Protein AF-A0AAN9GD02-F1 (afdb_monomer_lite)

Structure (mmCIF, N/CA/C/O backbone):
data_AF-A0AAN9GD02-F1
#
_entry.id   AF-A0AAN9GD02-F1
#
loop_
_atom_site.group_PDB
_atom_site.id
_atom_site.type_symbol
_atom_site.label_atom_id
_atom_site.label_alt_id
_atom_site.label_comp_id
_atom_site.label_asym_id
_atom_site.label_entity_id
_atom_site.label_seq_id
_atom_site.pdbx_PDB_ins_code
_atom_site.Cartn_x
_atom_site.Cartn_y
_atom_site.Cartn_z
_atom_site.occupancy
_atom_site.B_iso_or_equiv
_atom_site.auth_seq_id
_atom_site.auth_comp_id
_atom_site.auth_asym_id
_atom_site.auth_atom_id
_atom_site.pdbx_PDB_model_num
ATOM 1 N N . MET A 1 1 ? -24.259 -25.209 -5.195 1.00 33.91 1 MET A N 1
ATOM 2 C CA . MET A 1 1 ? -23.862 -24.568 -3.924 1.00 33.91 1 MET A CA 1
ATOM 3 C C . MET A 1 1 ? -22.350 -24.443 -3.933 1.00 33.91 1 MET A C 1
ATOM 5 O O . MET A 1 1 ? -21.669 -25.449 -3.791 1.00 33.91 1 MET A O 1
ATOM 9 N N . THR A 1 2 ? -21.821 -23.261 -4.239 1.00 39.84 2 THR A N 1
ATOM 10 C CA . THR A 1 2 ? -20.377 -23.004 -4.168 1.00 39.84 2 THR A CA 1
ATOM 11 C C . THR A 1 2 ? -19.945 -23.028 -2.697 1.00 39.84 2 THR A C 1
ATOM 13 O O . THR A 1 2 ? -20.690 -22.528 -1.850 1.00 39.84 2 THR A O 1
ATOM 16 N N . PRO A 1 3 ? -18.797 -23.636 -2.349 1.00 43.88 3 PRO A N 1
ATOM 17 C CA . PRO A 1 3 ? -18.315 -23.639 -0.975 1.00 43.88 3 PRO A CA 1
ATOM 18 C C . PRO A 1 3 ? -18.133 -22.190 -0.537 1.00 43.88 3 PRO A C 1
ATOM 20 O O . PRO A 1 3 ? -17.473 -21.425 -1.239 1.00 43.88 3 PRO A O 1
ATOM 23 N N . GLY A 1 4 ? -18.747 -21.816 0.587 1.00 43.72 4 GLY A N 1
ATOM 24 C CA . GLY A 1 4 ? -18.643 -20.476 1.148 1.00 43.72 4 GLY A CA 1
ATOM 25 C C . GLY A 1 4 ? -17.179 -20.080 1.282 1.00 43.72 4 GLY A C 1
ATOM 26 O O . GLY A 1 4 ? -16.463 -20.591 2.146 1.00 43.72 4 GLY A O 1
ATOM 27 N N . THR A 1 5 ? -16.731 -19.182 0.407 1.00 43.59 5 THR A N 1
ATOM 28 C CA . THR A 1 5 ? -15.484 -18.448 0.570 1.00 43.59 5 THR A CA 1
ATOM 29 C C . THR A 1 5 ? -15.617 -17.695 1.880 1.00 43.59 5 THR A C 1
ATOM 31 O O . THR A 1 5 ? -16.308 -16.681 1.941 1.00 43.59 5 THR A O 1
ATOM 34 N N . LYS A 1 6 ? -15.034 -18.245 2.951 1.00 46.41 6 LYS A N 1
ATOM 35 C CA . LYS A 1 6 ? -14.921 -17.537 4.223 1.00 46.41 6 LYS A CA 1
ATOM 36 C C . LYS A 1 6 ? -14.246 -16.216 3.904 1.00 46.41 6 LYS A C 1
ATOM 38 O O . LYS A 1 6 ? -13.121 -16.216 3.401 1.00 46.41 6 LYS A O 1
ATOM 43 N N . GLU A 1 7 ? -14.970 -15.127 4.129 1.00 57.94 7 GLU A N 1
ATOM 44 C CA . GLU A 1 7 ? -14.403 -13.797 4.026 1.00 57.94 7 GLU A CA 1
ATOM 45 C C . GLU A 1 7 ? -13.124 -13.791 4.872 1.00 57.94 7 GLU A C 1
ATOM 47 O O . GLU A 1 7 ? -13.132 -14.318 5.994 1.00 57.94 7 GLU A O 1
ATOM 52 N N . PRO A 1 8 ? -11.989 -13.351 4.311 1.00 66.56 8 PRO A N 1
ATOM 53 C CA . PRO A 1 8 ? -10.731 -13.492 5.011 1.00 66.56 8 PRO A CA 1
ATOM 54 C C . PRO A 1 8 ? -10.797 -12.700 6.333 1.00 66.56 8 PRO A C 1
ATOM 56 O O . PRO A 1 8 ? -11.377 -11.618 6.415 1.00 66.56 8 PRO A O 1
ATOM 59 N N . ASP A 1 9 ? -10.279 -13.285 7.414 1.00 74.44 9 ASP A N 1
ATOM 60 C CA . ASP A 1 9 ? -10.512 -12.747 8.756 1.00 74.44 9 ASP A CA 1
ATOM 61 C C . ASP A 1 9 ? -9.656 -11.492 9.006 1.00 74.44 9 ASP A C 1
ATOM 63 O O . ASP A 1 9 ? -8.416 -11.521 8.975 1.00 74.44 9 ASP A O 1
ATOM 67 N N . ARG A 1 10 ? -10.321 -10.357 9.244 1.00 85.88 10 ARG A N 1
ATOM 68 C CA . ARG A 1 10 ? -9.677 -9.062 9.491 1.00 85.88 10 ARG A CA 1
ATOM 69 C C . ARG A 1 10 ? -9.192 -9.001 10.940 1.00 85.88 10 ARG A C 1
ATOM 71 O O . ARG A 1 10 ? -9.893 -8.554 11.844 1.00 85.88 10 ARG A O 1
ATOM 78 N N . THR A 1 11 ? -7.949 -9.419 11.162 1.00 89.31 11 THR A N 1
ATOM 79 C CA . THR A 1 11 ? -7.348 -9.431 12.506 1.00 89.31 11 THR A CA 1
ATOM 80 C C . THR A 1 11 ? -7.232 -8.028 13.128 1.00 89.31 11 THR A C 1
ATOM 82 O O . THR A 1 11 ? -7.000 -7.036 12.434 1.00 89.31 11 THR A O 1
ATOM 85 N N . LEU A 1 12 ? -7.301 -7.935 14.463 1.00 89.56 12 LEU A N 1
ATOM 86 C CA . LEU A 1 12 ? -7.128 -6.668 15.192 1.00 89.56 12 LEU A CA 1
ATOM 87 C C . LEU A 1 12 ? -5.794 -5.947 14.878 1.00 89.56 12 LEU A C 1
ATOM 89 O O . LEU A 1 12 ? -5.821 -4.732 14.678 1.00 89.56 12 LEU A O 1
ATOM 93 N N . PRO A 1 13 ? -4.632 -6.631 14.780 1.00 89.62 13 PRO A N 1
ATOM 94 C CA . PRO A 1 13 ? -3.402 -5.999 14.301 1.00 89.62 13 PRO A CA 1
ATOM 95 C C . PRO A 1 13 ? -3.524 -5.430 12.880 1.00 89.62 13 PRO A C 1
ATOM 97 O O . PRO A 1 13 ? -2.996 -4.350 12.617 1.00 89.62 13 PRO A O 1
ATOM 100 N N . GLY A 1 14 ? -4.237 -6.122 11.983 1.00 90.62 14 GLY A N 1
ATOM 101 C CA . GLY A 1 14 ? -4.519 -5.648 10.626 1.00 90.62 14 GLY A CA 1
ATOM 102 C C . GLY A 1 14 ? -5.352 -4.367 10.621 1.00 90.62 14 GLY A C 1
ATOM 103 O O . GLY A 1 14 ? -4.973 -3.400 9.960 1.00 90.62 14 GLY A O 1
ATOM 104 N N . TRP A 1 15 ? -6.415 -4.322 11.429 1.00 92.81 15 TRP A N 1
ATOM 105 C CA . TRP A 1 15 ? -7.225 -3.119 11.637 1.00 92.81 15 TRP A CA 1
ATOM 106 C C . TRP A 1 15 ? -6.421 -1.952 12.205 1.00 92.81 15 TRP A C 1
ATOM 108 O O . TRP A 1 15 ? -6.552 -0.835 11.715 1.00 92.81 15 TRP A O 1
ATOM 118 N N . THR A 1 16 ? -5.559 -2.190 13.200 1.00 92.75 16 THR A N 1
ATOM 119 C CA . THR A 1 16 ? -4.680 -1.138 13.733 1.00 92.75 16 THR A CA 1
ATOM 120 C C . THR A 1 16 ? -3.745 -0.603 12.650 1.00 92.75 16 THR A C 1
ATOM 122 O O . THR A 1 16 ? -3.651 0.609 12.483 1.00 92.75 16 THR A O 1
ATOM 125 N N . ALA A 1 17 ? -3.087 -1.476 11.882 1.00 91.75 17 ALA A N 1
ATOM 126 C CA . ALA A 1 17 ? -2.174 -1.046 10.824 1.00 91.75 17 ALA A CA 1
ATOM 127 C C . ALA A 1 17 ? -2.898 -0.261 9.716 1.00 91.75 17 ALA A C 1
ATOM 129 O O . ALA A 1 17 ? -2.366 0.728 9.211 1.00 91.75 17 ALA A O 1
ATOM 130 N N . ALA A 1 18 ? -4.110 -0.686 9.352 1.00 93.06 18 ALA A N 1
ATOM 131 C CA . ALA A 1 18 ? -4.946 0.011 8.385 1.00 93.06 18 ALA A CA 1
ATOM 132 C C . ALA A 1 18 ? -5.416 1.372 8.909 1.00 93.06 18 ALA A C 1
ATOM 134 O O . ALA A 1 18 ? -5.277 2.369 8.210 1.00 93.06 18 ALA A O 1
ATOM 135 N N . TYR A 1 19 ? -5.896 1.441 10.152 1.00 93.56 19 TYR A N 1
ATOM 136 C CA . TYR A 1 19 ? -6.329 2.690 10.776 1.00 93.56 19 TYR A CA 1
ATOM 137 C C . TYR A 1 19 ? -5.183 3.694 10.914 1.00 93.56 19 TYR A C 1
ATOM 139 O O . TYR A 1 19 ? -5.355 4.867 10.586 1.00 93.56 19 TYR A O 1
ATOM 147 N N . GLN A 1 20 ? -4.003 3.241 11.343 1.00 91.88 20 GLN A N 1
ATOM 148 C CA . GLN A 1 20 ? -2.814 4.088 11.419 1.00 91.88 20 GLN A CA 1
ATOM 149 C C . GLN A 1 20 ? -2.417 4.604 10.035 1.00 91.88 20 GLN A C 1
ATOM 151 O O . GLN A 1 20 ? -2.137 5.787 9.881 1.00 91.88 20 GLN A O 1
ATOM 156 N N . TRP A 1 21 ? -2.450 3.756 9.004 1.00 91.31 21 TRP A N 1
ATOM 157 C CA . TRP A 1 21 ? -2.171 4.202 7.641 1.00 91.31 21 TRP A CA 1
ATOM 158 C C . TRP A 1 21 ? -3.226 5.200 7.139 1.00 91.31 21 TRP A C 1
ATOM 160 O O . TRP A 1 21 ? -2.868 6.246 6.604 1.00 91.31 21 TRP A O 1
ATOM 170 N N . ALA A 1 22 ? -4.514 4.918 7.359 1.00 91.25 22 ALA A N 1
ATOM 171 C CA . ALA A 1 22 ? -5.628 5.776 6.959 1.00 91.25 22 ALA A CA 1
ATOM 172 C C . ALA A 1 22 ? -5.539 7.161 7.608 1.00 91.25 22 ALA A C 1
ATOM 174 O O . ALA A 1 22 ? -5.692 8.164 6.910 1.00 91.25 22 ALA A O 1
ATOM 175 N N . SER A 1 23 ? -5.249 7.180 8.912 1.00 89.50 23 SER A N 1
ATOM 176 C CA . SER A 1 23 ? -5.112 8.379 9.746 1.00 89.50 23 SER A CA 1
ATOM 177 C C . SER A 1 23 ? -3.807 9.130 9.497 1.00 89.50 23 SER A C 1
ATOM 179 O O . SER A 1 23 ? -3.732 10.336 9.713 1.00 89.50 23 SER A O 1
ATOM 181 N N . SER A 1 24 ? -2.761 8.438 9.044 1.00 82.75 24 SER A N 1
ATOM 182 C CA . SER A 1 24 ? -1.552 9.107 8.577 1.00 82.75 24 SER A CA 1
ATOM 183 C C . SER A 1 24 ? -1.853 9.867 7.284 1.00 82.75 24 SER A C 1
ATOM 185 O O . SER A 1 24 ? -2.617 9.390 6.443 1.00 82.75 24 SER A O 1
ATOM 187 N N . ASN A 1 25 ? -1.192 11.004 7.057 1.00 72.38 25 ASN A N 1
ATOM 188 C CA . ASN A 1 25 ? -1.214 11.721 5.772 1.00 72.38 25 ASN A CA 1
ATOM 189 C C . ASN A 1 25 ? -0.419 10.970 4.680 1.00 72.38 25 ASN A C 1
ATOM 191 O O . ASN A 1 25 ? 0.300 11.574 3.883 1.00 72.38 25 ASN A O 1
ATOM 195 N N . ALA A 1 26 ? -0.512 9.634 4.650 1.00 78.88 26 ALA A N 1
ATOM 196 C CA . ALA A 1 26 ? 0.120 8.795 3.649 1.00 78.88 26 ALA A CA 1
ATOM 197 C C . ALA A 1 26 ? -0.332 9.239 2.256 1.00 78.88 26 ALA A C 1
ATOM 199 O O . ALA A 1 26 ? -1.525 9.182 1.924 1.00 78.88 26 ALA A O 1
ATOM 200 N N . LYS A 1 27 ? 0.649 9.687 1.462 1.00 83.12 27 LYS A N 1
ATOM 201 C CA . LYS A 1 27 ? 0.450 10.143 0.088 1.00 83.12 27 LYS A CA 1
ATOM 202 C C . LYS A 1 27 ? -0.162 9.011 -0.737 1.00 83.12 27 LYS A C 1
ATOM 204 O O . LYS A 1 27 ? 0.299 7.870 -0.694 1.00 83.12 27 LYS A O 1
ATOM 209 N N . SER A 1 28 ? -1.184 9.351 -1.513 1.00 88.81 28 SER A N 1
ATOM 210 C CA . SER A 1 28 ? -1.800 8.456 -2.491 1.00 88.81 28 SER A CA 1
ATOM 211 C C . SER A 1 28 ? -2.118 9.231 -3.764 1.00 88.81 28 SER A C 1
ATOM 213 O O . SER A 1 28 ? -2.376 10.434 -3.706 1.00 88.81 28 SER A O 1
ATOM 215 N N . ILE A 1 29 ? -2.064 8.564 -4.914 1.00 91.12 29 ILE A N 1
ATOM 216 C CA . ILE A 1 29 ? -2.365 9.169 -6.216 1.00 91.12 29 ILE A CA 1
ATOM 217 C C . ILE A 1 29 ? -3.477 8.365 -6.872 1.00 91.12 29 ILE A C 1
ATOM 219 O O . ILE A 1 29 ? -3.300 7.182 -7.151 1.00 91.12 29 ILE A O 1
ATOM 223 N N . LYS A 1 30 ? -4.609 9.006 -7.163 1.00 90.31 30 LYS A N 1
ATOM 224 C CA . LYS A 1 30 ? -5.697 8.395 -7.934 1.00 90.31 30 LYS A CA 1
ATOM 225 C C . LYS A 1 30 ? -5.470 8.627 -9.431 1.00 90.31 30 LYS A C 1
ATOM 227 O O . LYS A 1 30 ? -5.211 9.755 -9.846 1.00 90.31 30 LYS A O 1
ATOM 232 N N . ARG A 1 31 ? -5.571 7.571 -10.241 1.00 87.50 31 ARG A N 1
ATOM 233 C CA . ARG A 1 31 ? -5.647 7.639 -11.712 1.00 87.50 31 ARG A CA 1
ATOM 234 C C . ARG A 1 31 ? -6.663 6.608 -12.196 1.00 87.50 31 ARG A C 1
ATOM 236 O O . ARG A 1 31 ? -6.471 5.413 -11.981 1.00 87.50 31 ARG A O 1
ATOM 243 N N . ASN A 1 32 ? -7.717 7.059 -12.873 1.00 86.25 32 ASN A N 1
ATOM 244 C CA . ASN A 1 32 ? -8.839 6.216 -13.305 1.00 86.25 32 ASN A CA 1
ATOM 245 C C . ASN A 1 32 ? -9.421 5.419 -12.114 1.00 86.25 32 ASN A C 1
ATOM 247 O O . ASN A 1 32 ? -9.664 5.989 -11.049 1.00 86.25 32 ASN A O 1
ATOM 251 N N . GLN A 1 33 ? -9.596 4.105 -12.276 1.00 85.75 33 GLN A N 1
ATOM 252 C CA . GLN A 1 33 ? -10.060 3.165 -11.244 1.00 85.75 33 GLN A CA 1
ATOM 253 C C . GLN A 1 33 ? -8.934 2.642 -10.332 1.00 85.75 33 GLN A C 1
ATOM 255 O O . GLN A 1 33 ? -9.134 1.697 -9.571 1.00 85.75 33 GLN A O 1
ATOM 260 N N . LYS A 1 34 ? -7.730 3.229 -10.405 1.00 91.25 34 LYS A N 1
ATOM 261 C CA . LYS A 1 34 ? -6.581 2.815 -9.596 1.00 91.25 34 LYS A CA 1
ATOM 262 C C . LYS A 1 34 ? -6.144 3.899 -8.621 1.00 91.25 34 LYS A C 1
ATOM 264 O O . LYS A 1 34 ? -6.088 5.084 -8.953 1.00 91.25 34 LYS A O 1
ATOM 269 N N . VAL A 1 35 ? -5.768 3.473 -7.424 1.00 93.19 35 VAL A N 1
ATOM 270 C CA . VAL A 1 35 ? -5.097 4.295 -6.417 1.00 93.19 35 VAL A CA 1
ATOM 271 C C . VAL A 1 35 ? -3.695 3.743 -6.217 1.00 93.19 35 VAL A C 1
ATOM 273 O O . VAL A 1 35 ? -3.517 2.551 -6.002 1.00 93.19 35 VAL A O 1
ATOM 276 N N . PHE A 1 36 ? -2.687 4.599 -6.301 1.00 93.31 36 PHE A N 1
ATOM 277 C CA . PHE A 1 36 ? -1.293 4.233 -6.101 1.00 93.31 36 PHE A CA 1
ATOM 278 C C . PHE A 1 36 ? -0.809 4.733 -4.749 1.00 93.31 36 PHE A C 1
ATOM 280 O O . PHE A 1 36 ? -1.071 5.882 -4.380 1.00 93.31 36 PHE A O 1
ATOM 287 N N . VAL A 1 37 ? -0.085 3.883 -4.030 1.00 92.50 37 VAL A N 1
ATOM 288 C CA . VAL A 1 37 ? 0.488 4.188 -2.717 1.00 92.50 37 VAL A CA 1
ATOM 289 C C . VAL A 1 37 ? 1.951 3.767 -2.675 1.00 92.50 37 VAL A C 1
ATOM 291 O O . VAL A 1 37 ? 2.346 2.784 -3.304 1.00 92.50 37 VAL A O 1
ATOM 294 N N . ALA A 1 38 ? 2.763 4.523 -1.939 1.00 88.38 38 ALA A N 1
ATOM 295 C CA . ALA A 1 38 ? 4.168 4.190 -1.754 1.00 88.38 38 ALA A CA 1
ATOM 296 C C . ALA A 1 38 ? 4.307 2.884 -0.962 1.00 88.38 38 ALA A C 1
ATOM 298 O O . ALA A 1 38 ? 3.586 2.660 0.016 1.00 88.38 38 ALA A O 1
ATOM 299 N N . SER A 1 39 ? 5.260 2.045 -1.359 1.00 87.25 39 SER A N 1
ATOM 300 C CA . SER A 1 39 ? 5.774 1.014 -0.466 1.00 87.25 39 SER A CA 1
ATOM 301 C C . SER A 1 39 ? 6.569 1.649 0.673 1.00 87.25 39 SER A C 1
ATOM 303 O O . SER A 1 39 ? 7.125 2.735 0.528 1.00 87.25 39 SER A O 1
ATOM 305 N N . GLU A 1 40 ? 6.676 0.945 1.799 1.00 80.12 40 GLU A N 1
ATOM 306 C CA . GLU A 1 40 ? 7.562 1.337 2.904 1.00 80.12 40 GLU A CA 1
ATOM 307 C C . GLU A 1 40 ? 9.032 1.394 2.470 1.00 80.12 40 GLU A C 1
ATOM 309 O O . GLU A 1 40 ? 9.824 2.126 3.053 1.00 80.12 40 GLU A O 1
ATOM 314 N N . SER A 1 41 ? 9.393 0.645 1.425 1.00 73.62 41 SER A N 1
ATOM 315 C CA . SER A 1 41 ? 10.734 0.645 0.844 1.00 73.62 41 SER A CA 1
ATOM 316 C C . SER A 1 41 ? 11.022 1.858 -0.045 1.00 73.62 41 SER A C 1
ATOM 318 O O . SER A 1 41 ? 12.154 2.003 -0.501 1.00 73.62 41 SER A O 1
ATOM 320 N N . LEU A 1 42 ? 10.035 2.720 -0.321 1.00 76.44 42 LEU A N 1
ATOM 321 C CA . LEU A 1 42 ? 10.236 3.915 -1.134 1.00 76.44 42 LEU A CA 1
ATOM 322 C C . LEU A 1 42 ? 10.995 4.977 -0.319 1.00 76.44 42 LEU A C 1
ATOM 324 O O . LEU A 1 42 ? 10.398 5.821 0.346 1.00 76.44 42 LEU A O 1
ATOM 328 N N . GLN A 1 43 ? 12.325 4.925 -0.348 1.00 63.41 43 GLN A N 1
ATOM 329 C CA . GLN A 1 43 ? 13.167 5.898 0.345 1.00 63.41 43 GLN A CA 1
ATOM 330 C C . GLN A 1 43 ? 13.325 7.165 -0.510 1.00 63.41 43 GLN A C 1
ATOM 332 O O . GLN A 1 43 ? 13.771 7.100 -1.652 1.00 63.41 43 GLN A O 1
ATOM 337 N N . ASN A 1 44 ? 12.946 8.319 0.050 1.00 70.94 44 ASN A N 1
ATOM 338 C CA . ASN A 1 44 ? 13.208 9.686 -0.438 1.00 70.94 44 ASN A CA 1
ATOM 339 C C . ASN A 1 44 ? 12.709 10.073 -1.849 1.00 70.94 44 ASN A C 1
ATOM 341 O O . ASN A 1 44 ? 12.884 11.221 -2.255 1.00 70.94 44 ASN A O 1
ATOM 345 N N . MET A 1 45 ? 12.055 9.177 -2.589 1.00 80.44 45 MET A N 1
ATOM 346 C CA . MET A 1 45 ? 11.472 9.485 -3.896 1.00 80.44 45 MET A CA 1
ATOM 347 C C . MET A 1 45 ? 10.036 10.000 -3.757 1.00 80.44 45 MET A C 1
ATOM 349 O O . MET A 1 45 ? 9.238 9.465 -2.987 1.00 80.44 45 MET A O 1
ATOM 353 N N . ASP A 1 46 ? 9.672 11.021 -4.537 1.00 89.19 46 ASP A N 1
ATOM 354 C CA . ASP A 1 46 ? 8.275 11.443 -4.610 1.00 89.19 46 ASP A CA 1
ATOM 355 C C . ASP A 1 46 ? 7.398 10.361 -5.264 1.00 89.19 46 ASP A C 1
ATOM 357 O O . ASP A 1 46 ? 7.757 9.764 -6.284 1.00 89.19 46 ASP A O 1
ATOM 361 N N . LEU A 1 47 ? 6.209 10.140 -4.695 1.00 90.25 47 LEU A N 1
ATOM 362 C CA . LEU A 1 47 ? 5.281 9.101 -5.139 1.00 90.25 47 LEU A CA 1
ATOM 363 C C . LEU A 1 47 ? 4.889 9.262 -6.615 1.00 90.25 47 LEU A C 1
ATOM 365 O O . LEU A 1 47 ? 4.724 8.263 -7.314 1.00 90.25 47 LEU A O 1
ATOM 369 N N . LYS A 1 48 ? 4.754 10.493 -7.124 1.00 91.81 48 LYS A N 1
ATOM 370 C CA . LYS A 1 48 ? 4.369 10.724 -8.525 1.00 91.81 48 LYS A CA 1
ATOM 371 C C . LYS A 1 48 ? 5.458 10.253 -9.480 1.00 91.81 48 LYS A C 1
ATOM 373 O O . LYS A 1 48 ? 5.143 9.644 -10.506 1.00 91.81 48 LYS A O 1
ATOM 378 N N . THR A 1 49 ? 6.713 10.515 -9.126 1.00 91.44 49 THR A N 1
ATOM 379 C CA . THR A 1 49 ? 7.890 10.062 -9.871 1.00 91.44 49 THR A CA 1
ATOM 380 C C . THR A 1 49 ? 7.990 8.543 -9.832 1.00 91.44 49 THR A C 1
ATOM 382 O O . THR A 1 49 ? 8.081 7.925 -10.889 1.00 91.44 49 THR A O 1
ATOM 385 N N . ALA A 1 50 ? 7.848 7.939 -8.650 1.00 91.31 50 ALA A N 1
ATOM 386 C CA . ALA A 1 50 ? 7.889 6.488 -8.487 1.00 91.31 50 ALA A CA 1
ATOM 387 C C . ALA A 1 50 ? 6.809 5.769 -9.314 1.00 91.31 50 ALA A C 1
ATOM 389 O O . ALA A 1 50 ? 7.107 4.817 -10.031 1.00 91.31 50 ALA A O 1
ATOM 390 N N . VAL A 1 51 ? 5.563 6.263 -9.278 1.00 92.81 51 VAL A N 1
ATOM 391 C CA . VAL A 1 51 ? 4.450 5.713 -10.074 1.00 92.81 51 VAL A CA 1
ATOM 392 C C . VAL A 1 51 ? 4.754 5.790 -11.566 1.00 92.81 51 VAL A C 1
ATOM 394 O O . VAL A 1 51 ? 4.533 4.816 -12.280 1.00 92.81 51 VAL A O 1
ATOM 397 N N . ARG A 1 52 ? 5.255 6.936 -12.046 1.00 92.44 52 ARG A N 1
ATOM 398 C CA . ARG A 1 52 ? 5.604 7.112 -13.460 1.00 92.44 52 ARG A CA 1
ATOM 399 C C . ARG A 1 52 ? 6.723 6.160 -13.874 1.00 92.44 52 ARG A C 1
ATOM 401 O O . ARG A 1 52 ? 6.556 5.442 -14.848 1.00 92.44 52 ARG A O 1
ATOM 408 N N . MET A 1 53 ? 7.824 6.132 -13.123 1.00 91.00 53 MET A N 1
ATOM 409 C CA . MET A 1 53 ? 8.971 5.273 -13.423 1.00 91.00 53 MET A CA 1
ATOM 410 C C . MET A 1 53 ? 8.574 3.799 -13.456 1.00 91.00 53 MET A C 1
ATOM 412 O O . MET A 1 53 ? 8.918 3.102 -14.406 1.00 91.00 53 MET A O 1
ATOM 416 N N . GLN A 1 54 ? 7.803 3.344 -12.462 1.00 91.94 54 GLN A N 1
ATOM 417 C CA . GLN A 1 54 ? 7.290 1.979 -12.441 1.00 91.94 54 GLN A CA 1
ATOM 418 C C . GLN A 1 54 ? 6.437 1.716 -13.690 1.00 91.94 54 GLN A C 1
ATOM 420 O O . GLN A 1 54 ? 6.685 0.758 -14.410 1.00 91.94 54 GLN A O 1
ATOM 425 N N . GLN A 1 55 ? 5.462 2.573 -14.004 1.00 91.88 55 GLN A N 1
ATOM 426 C CA . GLN A 1 55 ? 4.611 2.389 -15.186 1.00 91.88 55 GLN A CA 1
ATOM 427 C C . GLN A 1 55 ? 5.412 2.327 -16.491 1.00 91.88 55 GLN A C 1
ATOM 429 O O . GLN A 1 55 ? 5.173 1.426 -17.292 1.00 91.88 55 GLN A O 1
ATOM 434 N N . ASP A 1 56 ? 6.380 3.225 -16.672 1.00 93.19 56 ASP A N 1
ATOM 435 C CA . ASP A 1 56 ? 7.236 3.267 -17.859 1.00 93.19 56 ASP A CA 1
ATOM 436 C C . ASP A 1 56 ? 8.073 1.978 -17.986 1.00 93.19 56 ASP A C 1
ATOM 438 O O . ASP A 1 56 ? 8.158 1.402 -19.072 1.00 93.19 56 ASP A O 1
ATOM 442 N N . GLN A 1 57 ? 8.630 1.473 -16.877 1.00 92.81 57 GLN A N 1
ATOM 443 C CA . GLN A 1 57 ? 9.365 0.201 -16.849 1.00 92.81 57 GLN A CA 1
ATOM 444 C C . GLN A 1 57 ? 8.472 -0.988 -17.219 1.00 92.81 57 GLN A C 1
ATOM 446 O O . GLN A 1 57 ? 8.869 -1.820 -18.034 1.00 92.81 57 GLN A O 1
ATOM 451 N N . PHE A 1 58 ? 7.249 -1.044 -16.678 1.00 92.56 58 PHE A N 1
ATOM 452 C CA . PHE A 1 58 ? 6.290 -2.106 -16.995 1.00 92.56 58 PHE A CA 1
ATOM 453 C C . PHE A 1 58 ? 5.803 -2.061 -18.444 1.00 92.56 58 PHE A C 1
ATOM 455 O O . PHE A 1 58 ? 5.626 -3.113 -19.051 1.00 92.56 58 PHE A O 1
ATOM 462 N N . GLN A 1 59 ? 5.613 -0.871 -19.014 1.00 94.19 59 GLN A N 1
ATOM 463 C CA . GLN A 1 59 ? 5.217 -0.718 -20.417 1.00 94.19 59 GLN A CA 1
ATOM 464 C C . GLN A 1 59 ? 6.323 -1.139 -21.385 1.00 94.19 59 GLN A C 1
ATOM 466 O O . GLN A 1 59 ? 6.036 -1.708 -22.433 1.00 94.19 59 GLN A O 1
ATOM 471 N N . ARG A 1 60 ? 7.582 -0.849 -21.044 1.00 94.38 60 ARG A N 1
ATOM 472 C CA . ARG A 1 60 ? 8.740 -1.139 -21.901 1.00 94.38 60 ARG A CA 1
ATOM 473 C C . ARG A 1 60 ? 9.359 -2.511 -21.651 1.00 94.38 60 ARG A C 1
ATOM 475 O O . ARG A 1 60 ? 10.254 -2.893 -22.394 1.00 94.38 60 ARG A O 1
ATOM 482 N N . ALA A 1 61 ? 8.933 -3.203 -20.594 1.00 92.00 61 ALA A N 1
ATOM 483 C CA . ALA A 1 61 ? 9.586 -4.400 -20.072 1.00 92.00 61 ALA A CA 1
ATOM 484 C C . ALA A 1 61 ? 11.111 -4.224 -19.910 1.00 92.00 61 ALA A C 1
ATOM 486 O O . ALA A 1 61 ? 11.893 -5.128 -20.189 1.00 92.00 61 ALA A O 1
ATOM 487 N N . SER A 1 62 ? 11.541 -3.030 -19.490 1.00 92.12 62 SER A N 1
ATOM 488 C CA . SER A 1 62 ? 12.928 -2.566 -19.625 1.00 92.12 62 SER A CA 1
ATOM 489 C C . SER A 1 62 ? 13.827 -2.953 -18.447 1.00 92.12 62 SER A C 1
ATOM 491 O O . SER A 1 62 ? 14.606 -2.123 -17.977 1.00 92.12 62 SER A O 1
ATOM 493 N N . TRP A 1 63 ? 13.669 -4.159 -17.905 1.00 94.56 63 TRP A N 1
ATOM 494 C CA . TRP A 1 63 ? 14.501 -4.634 -16.798 1.00 94.56 63 TRP A CA 1
ATOM 495 C C . TRP A 1 63 ? 15.681 -5.441 -17.322 1.00 94.56 63 TRP A C 1
ATOM 497 O O . TRP A 1 63 ? 15.507 -6.352 -18.125 1.00 94.56 63 TRP A O 1
ATOM 507 N N . GLU A 1 64 ? 16.869 -5.129 -16.822 1.00 94.25 64 GLU A N 1
ATOM 508 C CA . GLU A 1 64 ? 18.120 -5.812 -17.160 1.00 94.25 64 GLU A CA 1
ATOM 509 C C . GLU A 1 64 ? 18.370 -7.019 -16.247 1.00 94.25 64 GLU A C 1
ATOM 511 O O . GLU A 1 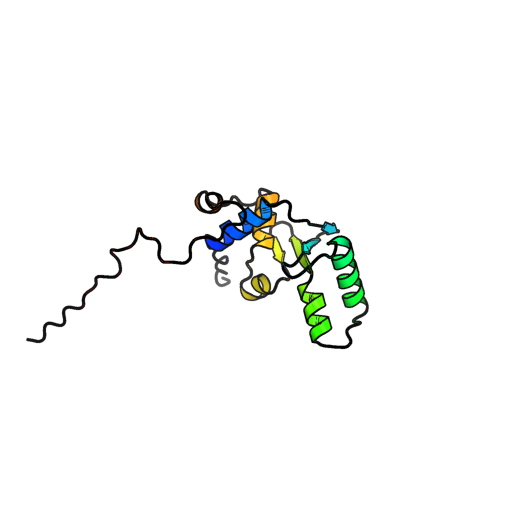64 ? 19.117 -7.931 -16.593 1.00 94.25 64 GLU A O 1
ATOM 516 N N . SER A 1 65 ? 17.728 -7.047 -15.074 1.00 96.00 65 SER A N 1
ATOM 517 C CA . SER A 1 65 ? 17.842 -8.136 -14.109 1.00 96.00 65 SER A CA 1
ATOM 518 C C . SER A 1 65 ? 16.536 -8.391 -13.359 1.00 96.00 65 SER A C 1
ATOM 520 O O . SER A 1 65 ? 15.649 -7.536 -13.258 1.00 96.00 65 SER A O 1
ATOM 522 N N . PHE A 1 66 ? 16.433 -9.587 -12.776 1.00 94.56 66 PHE A N 1
ATOM 523 C CA . PHE A 1 66 ? 15.305 -9.937 -11.918 1.00 94.56 66 PHE A CA 1
ATOM 524 C C . PHE A 1 66 ? 15.233 -9.061 -10.659 1.00 94.56 66 PHE A C 1
ATOM 526 O O . PHE A 1 66 ? 14.136 -8.720 -10.216 1.00 94.56 66 PHE A O 1
ATOM 533 N N . ASP A 1 67 ? 16.374 -8.653 -10.103 1.00 93.44 67 ASP A N 1
ATOM 534 C CA . ASP A 1 67 ? 16.404 -7.779 -8.928 1.00 93.44 67 ASP A CA 1
ATOM 535 C C . ASP A 1 67 ? 15.852 -6.391 -9.253 1.00 93.44 67 ASP A C 1
ATOM 537 O O . ASP A 1 67 ? 15.008 -5.883 -8.514 1.00 93.44 67 ASP A O 1
ATOM 541 N N . GLN A 1 68 ? 16.198 -5.831 -10.415 1.00 91.50 68 GLN A N 1
ATOM 542 C CA . GLN A 1 68 ? 15.627 -4.565 -10.877 1.00 91.50 68 GLN A CA 1
ATOM 543 C C . GLN A 1 68 ? 14.109 -4.679 -11.097 1.00 91.50 68 GLN A C 1
ATOM 545 O O . GLN A 1 68 ? 13.340 -3.792 -10.706 1.00 91.50 68 GLN A O 1
ATOM 550 N N . TYR A 1 69 ? 13.648 -5.792 -11.681 1.00 92.38 69 TYR A N 1
ATOM 551 C CA . TYR A 1 69 ? 12.219 -6.089 -11.781 1.00 92.38 69 TYR A CA 1
ATOM 552 C C . TYR A 1 69 ? 11.565 -6.127 -10.397 1.00 92.38 69 TYR A C 1
ATOM 554 O O . TYR A 1 69 ? 10.561 -5.451 -10.163 1.00 92.38 69 TYR A O 1
ATOM 562 N N . LYS A 1 70 ? 12.149 -6.862 -9.452 1.00 91.12 70 LYS A N 1
ATOM 563 C CA . LYS A 1 70 ? 11.634 -7.016 -8.090 1.00 91.12 70 LYS A CA 1
ATOM 564 C C . LYS A 1 70 ? 11.574 -5.683 -7.347 1.00 91.12 70 LYS A C 1
ATOM 566 O O . LYS A 1 70 ? 10.571 -5.417 -6.684 1.00 91.12 70 LYS A O 1
ATOM 571 N N . GLU A 1 71 ? 12.597 -4.844 -7.451 1.00 88.94 71 GLU A N 1
ATOM 572 C CA . GLU A 1 71 ? 12.611 -3.503 -6.861 1.00 88.94 71 GLU A CA 1
ATOM 573 C C . GLU A 1 71 ? 11.509 -2.630 -7.456 1.00 88.94 71 GLU A C 1
ATOM 575 O O . GLU A 1 71 ? 10.689 -2.073 -6.720 1.00 88.94 71 GLU A O 1
ATOM 580 N N . SER A 1 72 ? 11.415 -2.586 -8.789 1.00 89.06 72 SER A N 1
ATOM 581 C CA . SER A 1 72 ? 10.371 -1.814 -9.461 1.00 89.06 72 SER A CA 1
ATOM 582 C C . SER A 1 72 ? 8.972 -2.295 -9.078 1.00 89.06 72 SER A C 1
ATOM 584 O O . SER A 1 72 ? 8.116 -1.476 -8.759 1.00 89.06 72 SER A O 1
ATOM 586 N N . ARG A 1 73 ? 8.733 -3.611 -9.020 1.00 90.25 73 ARG A N 1
ATOM 587 C CA . ARG A 1 73 ? 7.437 -4.221 -8.691 1.00 90.25 73 ARG A CA 1
ATOM 588 C C . ARG A 1 73 ? 7.007 -3.952 -7.251 1.00 90.25 73 ARG A C 1
ATOM 590 O O . ARG A 1 73 ? 5.801 -3.934 -6.986 1.00 90.25 73 ARG A O 1
ATOM 597 N N . ASN A 1 74 ? 7.974 -3.773 -6.350 1.00 90.62 74 ASN A N 1
ATOM 598 C CA . ASN A 1 74 ? 7.758 -3.602 -4.914 1.00 90.62 74 ASN A CA 1
ATOM 599 C C . ASN A 1 74 ? 7.908 -2.153 -4.420 1.00 90.62 74 ASN A C 1
ATOM 601 O O . ASN A 1 74 ? 7.784 -1.911 -3.221 1.00 90.62 74 ASN A O 1
ATOM 605 N N . SER A 1 75 ? 8.166 -1.190 -5.308 1.00 89.94 75 SER A N 1
ATOM 606 C CA . SER A 1 75 ? 8.320 0.228 -4.951 1.00 89.94 75 SER A CA 1
ATOM 607 C C . SER A 1 75 ? 6.979 0.938 -4.723 1.00 89.94 75 SER A C 1
ATOM 609 O O . SER A 1 75 ? 6.852 1.786 -3.839 1.00 89.94 75 SER A O 1
ATOM 611 N N . VAL A 1 76 ? 5.958 0.567 -5.496 1.00 93.19 76 VAL A N 1
ATOM 612 C CA . VAL A 1 76 ? 4.627 1.178 -5.479 1.00 93.19 76 VAL A CA 1
ATOM 613 C C . VAL A 1 76 ? 3.568 0.086 -5.507 1.00 93.19 76 VAL A C 1
ATOM 615 O O . VAL A 1 76 ? 3.620 -0.831 -6.335 1.00 93.19 76 VAL A O 1
ATOM 618 N N . TRP A 1 77 ? 2.571 0.223 -4.634 1.00 94.38 77 TRP A N 1
ATOM 619 C CA . TRP A 1 77 ? 1.386 -0.622 -4.647 1.00 94.38 77 TRP A CA 1
ATOM 620 C C . TRP A 1 77 ? 0.259 0.059 -5.410 1.00 94.38 77 TRP A C 1
ATOM 622 O O . TRP A 1 77 ? -0.018 1.242 -5.215 1.00 94.38 77 TRP A O 1
ATOM 632 N N . SER A 1 78 ? -0.407 -0.709 -6.266 1.00 94.31 78 SER A N 1
ATOM 633 C CA . SER A 1 78 ? -1.640 -0.295 -6.925 1.00 94.31 78 SER A CA 1
ATOM 634 C C . SER A 1 78 ? -2.820 -0.968 -6.244 1.00 94.31 78 SER A C 1
ATOM 636 O O . SER A 1 78 ? -2.777 -2.162 -5.929 1.00 94.31 78 SER A O 1
ATOM 638 N N . LEU A 1 79 ? -3.848 -0.170 -5.995 1.00 94.75 79 LEU A N 1
ATOM 639 C CA . LEU A 1 79 ? -5.144 -0.611 -5.538 1.00 94.75 79 LEU A CA 1
ATOM 640 C C . LEU A 1 79 ? -6.147 -0.409 -6.665 1.00 94.75 79 LEU A C 1
ATOM 642 O O . LEU A 1 79 ? -6.209 0.688 -7.220 1.00 94.75 79 LEU A O 1
ATOM 646 N N . THR A 1 80 ? -6.917 -1.436 -6.992 1.00 94.25 80 THR A N 1
ATOM 647 C CA . THR A 1 80 ? -8.024 -1.341 -7.948 1.00 94.25 80 THR A CA 1
ATOM 648 C C . THR A 1 80 ? -9.309 -1.202 -7.151 1.00 94.25 80 THR A C 1
ATOM 650 O O . THR A 1 80 ? -9.572 -2.028 -6.281 1.00 94.25 80 THR A O 1
ATOM 653 N N . VAL A 1 81 ? -10.070 -0.142 -7.413 1.00 89.06 81 VAL A N 1
ATOM 654 C CA . VAL A 1 81 ? -11.359 0.101 -6.761 1.00 89.06 81 VAL A CA 1
ATOM 655 C C . VAL A 1 81 ? -12.458 -0.334 -7.723 1.00 89.06 81 VAL A C 1
ATOM 657 O O . VAL A 1 81 ?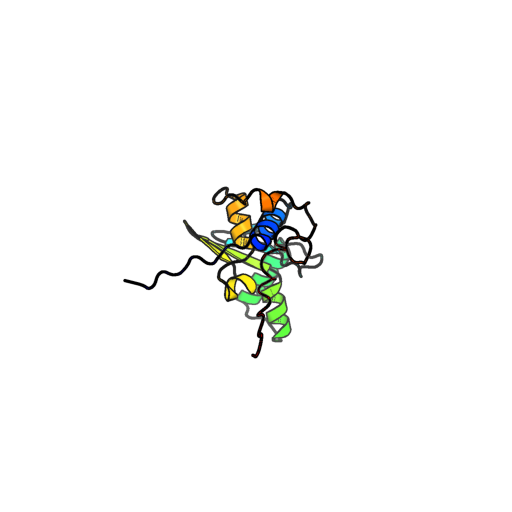 -12.640 0.288 -8.769 1.00 89.06 81 VAL A O 1
ATOM 660 N N . GLU A 1 82 ? -13.158 -1.400 -7.361 1.00 86.69 82 GLU A N 1
ATOM 661 C CA . GLU A 1 82 ? -14.386 -1.873 -8.002 1.00 86.69 82 GLU A CA 1
ATOM 662 C C . GLU A 1 82 ? -15.563 -1.643 -7.040 1.00 86.69 82 GLU A C 1
ATOM 664 O O . GLU A 1 82 ? -15.345 -1.447 -5.844 1.00 86.69 82 GLU A O 1
ATOM 669 N N . ASP A 1 83 ? -16.800 -1.669 -7.544 1.00 78.56 83 ASP A N 1
ATOM 670 C CA . ASP A 1 83 ? -17.994 -1.158 -6.842 1.00 78.56 83 ASP A CA 1
ATOM 671 C C . ASP A 1 83 ? -18.135 -1.619 -5.380 1.00 78.56 83 ASP A C 1
ATOM 673 O O . ASP A 1 83 ? -18.527 -0.827 -4.530 1.00 78.56 83 ASP A O 1
ATOM 677 N N . ASN A 1 84 ? -17.743 -2.859 -5.065 1.00 78.81 84 ASN A N 1
ATOM 678 C CA . ASN A 1 84 ? -17.825 -3.426 -3.713 1.00 78.81 84 ASN A CA 1
ATOM 679 C C . ASN A 1 84 ? -16.504 -4.006 -3.187 1.00 78.81 84 ASN A C 1
ATOM 681 O O . ASN A 1 84 ? -16.501 -4.674 -2.152 1.00 78.81 84 ASN A O 1
ATOM 685 N N . ARG A 1 85 ? -15.381 -3.821 -3.893 1.00 85.75 85 ARG A N 1
ATOM 686 C CA . ARG A 1 85 ? -14.101 -4.390 -3.455 1.00 85.75 85 ARG A CA 1
ATOM 687 C C . ARG A 1 85 ? -12.910 -3.533 -3.840 1.00 85.75 85 ARG A C 1
ATOM 689 O O . ARG A 1 85 ? -12.866 -2.928 -4.908 1.00 85.75 85 ARG A O 1
ATOM 696 N N . ILE A 1 86 ? -11.917 -3.521 -2.958 1.00 91.12 86 ILE A N 1
ATOM 697 C CA . ILE A 1 86 ? -10.635 -2.874 -3.208 1.00 91.12 86 ILE A CA 1
ATOM 698 C C . ILE A 1 86 ? -9.557 -3.956 -3.222 1.00 91.12 86 ILE A C 1
ATOM 700 O O . ILE A 1 86 ? -9.227 -4.540 -2.190 1.00 91.12 86 ILE A O 1
ATOM 704 N N . ASP A 1 87 ? -8.980 -4.202 -4.391 1.00 93.38 87 ASP A N 1
ATOM 705 C CA . ASP A 1 87 ? -7.915 -5.191 -4.555 1.00 93.38 87 ASP A CA 1
ATOM 706 C C . ASP A 1 87 ? -6.555 -4.503 -4.475 1.00 93.38 87 ASP A C 1
ATOM 708 O O . ASP A 1 87 ? -6.417 -3.361 -4.905 1.00 93.38 87 ASP A O 1
ATOM 712 N N . CYS A 1 88 ? -5.525 -5.170 -3.947 1.00 94.38 88 CYS A N 1
ATOM 713 C CA . CYS A 1 88 ? -4.174 -4.610 -3.861 1.00 94.38 88 CYS A CA 1
ATO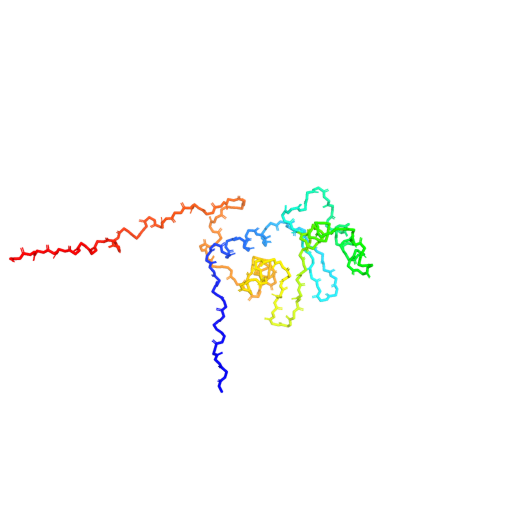M 714 C C . CYS A 1 88 ? -3.138 -5.558 -4.457 1.00 94.38 88 CYS A C 1
ATOM 716 O O . CYS A 1 88 ? -3.160 -6.759 -4.230 1.00 94.38 88 CYS A O 1
ATOM 718 N N . ASN A 1 89 ? -2.152 -5.022 -5.166 1.00 94.19 89 ASN A N 1
ATOM 719 C CA . ASN A 1 89 ? -1.100 -5.841 -5.766 1.00 94.19 89 ASN A CA 1
ATOM 720 C C . ASN A 1 89 ? 0.102 -6.115 -4.831 1.00 94.19 89 ASN A C 1
ATOM 722 O O . ASN A 1 89 ? 1.143 -6.576 -5.311 1.00 94.19 89 ASN A O 1
ATOM 726 N N . CYS A 1 90 ? 0.034 -5.788 -3.536 1.00 93.75 90 CYS A N 1
ATOM 727 C CA . CYS A 1 90 ? 1.160 -6.017 -2.627 1.00 93.75 90 CYS A CA 1
ATOM 728 C C . CYS A 1 90 ? 1.294 -7.510 -2.256 1.00 93.75 90 CYS A C 1
ATOM 730 O O . CYS A 1 90 ? 0.289 -8.223 -2.228 1.00 93.75 90 CYS A O 1
ATOM 732 N N . PRO A 1 91 ? 2.500 -8.001 -1.905 1.00 92.81 91 PRO A N 1
ATOM 733 C CA . PRO A 1 91 ? 2.718 -9.421 -1.609 1.00 92.81 91 PRO A CA 1
ATOM 734 C C . PRO A 1 91 ? 1.825 -9.978 -0.495 1.00 92.81 91 PRO A C 1
ATOM 736 O O . PRO A 1 91 ? 1.400 -11.128 -0.558 1.00 92.81 91 PRO A O 1
ATOM 739 N N . VAL A 1 92 ? 1.513 -9.157 0.515 1.00 92.44 92 VAL A N 1
ATOM 740 C CA . VAL A 1 92 ? 0.625 -9.549 1.619 1.00 92.44 92 VAL A CA 1
ATOM 741 C C . VAL A 1 92 ? -0.778 -9.833 1.089 1.00 92.44 92 VAL A C 1
ATOM 743 O O . VAL A 1 92 ? -1.326 -10.895 1.354 1.00 92.44 92 VAL A O 1
ATOM 746 N N . TYR A 1 93 ? -1.325 -8.926 0.275 1.00 93.44 93 TYR A N 1
ATOM 747 C CA . TYR A 1 93 ? -2.643 -9.120 -0.320 1.00 93.44 93 TYR A CA 1
ATOM 748 C C . TYR A 1 93 ? -2.654 -10.322 -1.263 1.00 93.44 93 TYR A C 1
ATOM 750 O O . TYR A 1 93 ? -3.525 -11.166 -1.140 1.00 93.44 93 TYR A O 1
ATOM 758 N N . MET A 1 94 ? -1.650 -10.474 -2.129 1.00 91.81 94 MET A N 1
ATOM 759 C CA . MET A 1 94 ? -1.576 -11.619 -3.050 1.00 91.81 94 MET A CA 1
ATOM 760 C C . MET A 1 94 ? -1.545 -12.979 -2.331 1.00 91.81 94 MET A C 1
ATOM 762 O O . MET A 1 94 ? -1.922 -13.989 -2.916 1.00 91.81 94 MET A O 1
ATOM 766 N N . LYS A 1 95 ? -1.084 -13.022 -1.073 1.00 91.50 95 LYS A N 1
ATOM 767 C CA . LYS A 1 95 ? -1.030 -14.248 -0.268 1.00 91.50 95 LYS A CA 1
ATOM 768 C C . LYS A 1 95 ? -2.327 -14.527 0.495 1.00 91.50 95 LYS A C 1
ATOM 770 O O . LYS A 1 95 ? -2.695 -15.689 0.636 1.00 91.50 95 LYS A O 1
ATOM 775 N N . SER A 1 96 ? -2.965 -13.497 1.050 1.00 89.31 96 SER A N 1
ATOM 776 C CA . SER A 1 96 ? -4.095 -13.658 1.983 1.00 89.31 96 SER A CA 1
ATOM 777 C C . SER A 1 96 ? -5.392 -12.974 1.554 1.00 89.31 96 SER A C 1
ATOM 779 O O . SER A 1 96 ? -6.351 -12.988 2.319 1.00 89.31 96 SER A O 1
ATOM 781 N N . ASN A 1 97 ? -5.427 -12.337 0.382 1.00 90.38 97 ASN A N 1
ATOM 782 C CA . ASN A 1 97 ? -6.511 -11.474 -0.113 1.00 90.38 97 ASN A CA 1
ATOM 783 C C . ASN A 1 97 ? -6.932 -10.362 0.869 1.00 90.38 97 ASN A C 1
ATOM 785 O O . ASN A 1 97 ? -8.006 -9.783 0.764 1.00 90.38 97 ASN A O 1
ATOM 789 N N . ILE A 1 98 ? -6.060 -10.047 1.831 1.00 90.62 98 ILE A N 1
ATOM 790 C CA . ILE A 1 98 ? -6.193 -8.958 2.799 1.00 90.62 98 ILE A CA 1
ATOM 791 C C . ILE A 1 98 ? -4.827 -8.341 2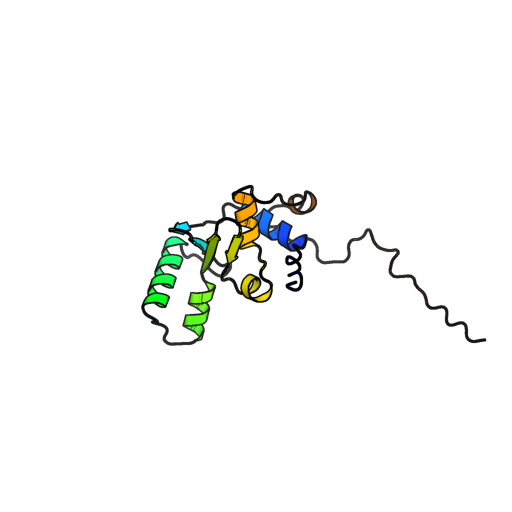.991 1.00 90.62 98 ILE A C 1
ATOM 793 O O . ILE A 1 98 ? -3.841 -9.038 3.229 1.00 90.62 98 ILE A O 1
ATOM 797 N N . CYS A 1 99 ? -4.782 -7.016 2.983 1.00 93.25 99 CYS A N 1
ATOM 798 C CA . CYS A 1 99 ? -3.683 -6.270 3.564 1.00 93.25 99 CYS A CA 1
ATOM 799 C C . CYS A 1 99 ? -4.198 -4.937 4.112 1.00 93.25 99 CYS A C 1
ATOM 801 O O . CYS A 1 99 ? -5.365 -4.581 3.947 1.00 93.25 99 CYS A O 1
ATOM 803 N N . LYS A 1 100 ? -3.312 -4.175 4.754 1.00 92.62 100 LYS A N 1
ATOM 804 C CA . LYS A 1 100 ? -3.676 -2.877 5.322 1.00 92.62 100 LYS A CA 1
ATOM 805 C C . LYS A 1 100 ? -4.111 -1.843 4.278 1.00 92.62 100 LYS A C 1
ATOM 807 O O . LYS A 1 100 ? -4.842 -0.942 4.648 1.00 92.62 100 LYS A O 1
ATOM 812 N N . HIS A 1 101 ? -3.677 -1.935 3.013 1.00 93.75 101 HIS A N 1
ATOM 813 C CA . HIS A 1 101 ? -3.923 -0.863 2.036 1.00 93.75 101 HIS A CA 1
ATOM 814 C C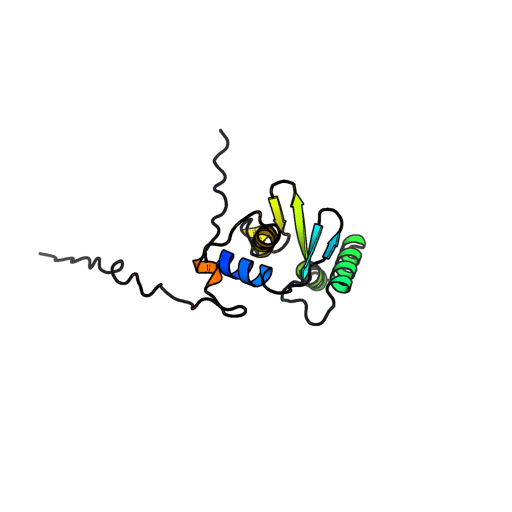 . HIS A 1 101 ? -5.399 -0.777 1.597 1.00 93.75 101 HIS A C 1
ATOM 816 O O . HIS A 1 101 ? -5.967 0.299 1.768 1.00 93.75 101 HIS A O 1
ATOM 822 N N . PRO A 1 102 ? -6.058 -1.853 1.110 1.00 93.38 102 PRO A N 1
ATOM 823 C CA . PRO A 1 102 ? -7.498 -1.852 0.862 1.00 93.38 102 PRO A CA 1
ATOM 824 C C . PRO A 1 102 ? -8.299 -1.465 2.091 1.00 93.38 102 PRO A C 1
ATOM 826 O O . PRO A 1 102 ? -9.112 -0.555 2.025 1.00 93.38 102 PRO A O 1
ATOM 829 N N . LEU A 1 103 ? -7.985 -2.084 3.232 1.00 93.06 103 LEU A N 1
ATOM 830 C CA . LEU A 1 103 ? -8.689 -1.846 4.485 1.00 93.06 103 LEU A CA 1
ATOM 831 C C . LEU A 1 103 ? -8.598 -0.377 4.913 1.00 93.06 103 LEU A C 1
ATOM 833 O O . LEU A 1 103 ? -9.577 0.217 5.342 1.00 93.06 103 LEU A O 1
ATOM 837 N N . ALA A 1 104 ? -7.432 0.246 4.753 1.00 93.06 104 ALA A N 1
ATOM 838 C CA . ALA A 1 104 ? -7.258 1.656 5.062 1.00 93.06 104 ALA A CA 1
ATOM 839 C C . ALA A 1 104 ? -7.981 2.575 4.070 1.00 93.06 104 ALA A C 1
ATOM 841 O O . ALA A 1 104 ? -8.473 3.632 4.463 1.00 93.06 104 ALA A O 1
ATOM 842 N N . MET A 1 105 ? -8.061 2.182 2.796 1.00 91.31 105 MET A N 1
ATOM 843 C CA . MET A 1 105 ? -8.853 2.908 1.807 1.00 91.31 105 MET A CA 1
ATOM 844 C C . MET A 1 105 ? -10.350 2.800 2.088 1.00 91.31 105 MET A C 1
ATOM 846 O O . MET A 1 105 ? -11.030 3.815 2.003 1.00 91.31 105 MET A O 1
ATOM 850 N N . GLU A 1 106 ? -10.853 1.633 2.491 1.00 91.31 106 GLU A N 1
ATOM 851 C CA . GLU A 1 106 ? -12.239 1.481 2.944 1.00 91.31 106 GLU A CA 1
ATOM 852 C C . GLU A 1 106 ? -12.546 2.396 4.135 1.00 91.31 106 GLU A C 1
ATOM 854 O O . GLU A 1 106 ? -13.576 3.065 4.128 1.00 91.31 106 GLU A O 1
ATOM 859 N N . ILE A 1 107 ? -11.631 2.493 5.111 1.00 91.69 107 ILE A N 1
ATOM 860 C CA . ILE A 1 107 ? -11.760 3.418 6.250 1.00 91.69 107 ILE A CA 1
ATOM 861 C C . ILE A 1 107 ? -11.830 4.871 5.759 1.00 91.69 107 ILE A C 1
ATOM 863 O O . ILE A 1 107 ? -12.705 5.621 6.181 1.00 91.69 107 ILE A O 1
ATOM 867 N N . ARG A 1 108 ? -10.938 5.287 4.846 1.00 90.38 108 ARG A N 1
ATOM 868 C CA . ARG A 1 108 ? -10.947 6.653 4.281 1.00 90.38 108 ARG A CA 1
ATOM 869 C C . ARG A 1 108 ? -12.213 6.957 3.478 1.00 90.38 108 ARG A C 1
ATOM 871 O O . ARG A 1 108 ? -12.648 8.102 3.449 1.00 90.38 108 ARG A O 1
ATOM 878 N N . LEU A 1 109 ? -12.784 5.946 2.827 1.00 87.06 109 LEU A N 1
ATOM 879 C CA . LEU A 1 109 ? -14.033 6.044 2.072 1.00 87.06 109 LEU A CA 1
ATOM 880 C C . LEU A 1 109 ? -15.277 5.850 2.951 1.00 87.06 109 LEU A C 1
ATOM 882 O O . LEU A 1 109 ? -16.385 5.913 2.433 1.00 87.06 109 LEU A O 1
ATOM 886 N N . SER A 1 110 ? -15.110 5.635 4.261 1.00 87.94 110 SER A N 1
ATOM 887 C CA . SER A 1 110 ? -16.200 5.339 5.203 1.00 87.94 110 SER A CA 1
ATOM 888 C C . SER A 1 110 ? -17.053 4.123 4.802 1.00 87.94 110 SER A C 1
ATOM 890 O O . SER A 1 110 ? -18.229 4.051 5.139 1.00 87.94 110 SER A O 1
ATOM 892 N N . ILE A 1 111 ? -16.461 3.160 4.085 1.00 88.31 111 ILE A N 1
ATOM 893 C CA . ILE A 1 111 ? -17.103 1.886 3.716 1.00 88.31 111 ILE A CA 1
ATOM 894 C C . ILE A 1 111 ? -17.082 0.924 4.906 1.00 88.31 111 ILE A C 1
ATOM 896 O O . ILE A 1 111 ? -18.023 0.165 5.120 1.00 88.31 111 ILE A O 1
ATOM 900 N N . SER A 1 112 ? -15.994 0.942 5.681 1.00 87.81 112 SER A N 1
ATOM 901 C CA . SER A 1 112 ? -15.831 0.081 6.846 1.00 87.81 112 SER A CA 1
ATOM 902 C C . SER A 1 112 ? -15.324 0.857 8.056 1.00 87.81 112 SER A C 1
ATOM 904 O O . SER A 1 112 ? -14.463 1.734 7.954 1.00 87.81 112 SER A O 1
ATOM 906 N N . GLU A 1 113 ? -15.869 0.528 9.227 1.00 90.25 113 GLU A N 1
ATOM 907 C CA . GLU A 1 113 ? -15.482 1.161 10.480 1.00 90.25 113 GLU A CA 1
ATOM 908 C C . GLU A 1 113 ? -14.480 0.292 11.246 1.00 90.25 113 GLU A C 1
ATOM 910 O O . GLU A 1 113 ? -14.751 -0.881 11.522 1.00 90.25 113 GLU A O 1
ATOM 915 N N . PRO A 1 114 ? -13.319 0.845 11.638 1.00 91.56 114 PRO A N 1
ATOM 916 C CA . PRO A 1 114 ? -12.365 0.098 12.429 1.00 91.56 114 PRO A CA 1
ATOM 917 C C . PRO A 1 114 ? -12.888 -0.067 13.863 1.00 91.56 114 PRO A C 1
ATOM 919 O O . PRO A 1 114 ? -13.401 0.899 14.445 1.00 91.56 114 PRO A O 1
ATOM 922 N N . PRO A 1 115 ? -12.694 -1.246 14.484 1.00 92.31 115 PRO A N 1
ATOM 923 C CA . PRO A 1 115 ? -13.137 -1.496 15.849 1.00 92.31 115 PRO A CA 1
ATOM 924 C C . PRO A 1 115 ? -12.456 -0.532 16.829 1.00 92.31 115 PRO A C 1
ATOM 926 O O . PRO A 1 115 ? -11.303 -0.137 16.632 1.00 92.31 115 PRO A O 1
ATOM 929 N N . ALA A 1 116 ? -13.136 -0.171 17.921 1.00 89.44 116 ALA A N 1
ATOM 930 C CA . ALA A 1 116 ? -12.628 0.806 18.891 1.00 89.44 116 ALA A CA 1
ATOM 931 C C . ALA A 1 116 ? -11.227 0.439 19.420 1.00 89.44 116 ALA A C 1
ATOM 933 O O . ALA A 1 116 ? -10.355 1.297 19.539 1.00 89.44 116 ALA A O 1
ATOM 934 N N . GLN A 1 117 ? -10.962 -0.854 19.632 1.00 88.31 117 GLN A N 1
ATOM 935 C CA . GLN A 1 117 ? -9.671 -1.368 20.099 1.00 88.31 117 GLN A CA 1
ATOM 936 C C . GLN A 1 117 ? -8.531 -1.174 19.086 1.00 88.31 117 GLN A C 1
ATOM 938 O O . GLN A 1 117 ? -7.360 -1.291 19.458 1.00 88.31 117 GLN A O 1
ATOM 943 N N . ALA A 1 118 ? -8.836 -0.940 17.806 1.00 88.19 118 ALA A N 1
ATOM 944 C CA . ALA A 1 118 ? -7.832 -0.635 16.793 1.00 88.19 118 ALA A CA 1
ATOM 945 C C . ALA A 1 118 ? -7.368 0.825 16.866 1.00 88.19 118 ALA A C 1
ATOM 947 O O . ALA A 1 118 ? -6.211 1.088 16.540 1.00 88.19 118 ALA A O 1
ATOM 948 N N . LYS A 1 119 ? -8.243 1.730 17.333 1.00 89.31 119 LYS A N 1
ATOM 949 C CA . LYS A 1 119 ? -8.008 3.179 17.444 1.00 89.31 119 LYS A CA 1
ATOM 950 C C . LYS A 1 119 ? -7.206 3.576 18.688 1.00 89.31 119 LYS A C 1
ATOM 952 O O . LYS A 1 119 ? -6.650 4.664 18.724 1.00 89.31 119 LYS A O 1
ATOM 957 N N . THR A 1 120 ? -7.139 2.709 19.701 1.00 88.31 120 THR A N 1
ATOM 958 C CA . THR A 1 120 ? -6.477 3.005 20.987 1.00 88.31 120 THR A CA 1
ATOM 959 C C . THR A 1 120 ? -4.953 3.053 20.918 1.00 88.31 120 THR A C 1
ATOM 961 O O . THR A 1 120 ? -4.320 3.530 21.853 1.00 88.31 120 THR A O 1
ATOM 964 N N . VAL A 1 121 ? -4.351 2.532 19.847 1.00 86.00 121 VAL A N 1
ATOM 965 C CA . VAL A 1 121 ? -2.895 2.517 19.677 1.00 86.00 121 VAL A CA 1
ATOM 966 C C . VAL A 1 121 ? -2.461 3.862 19.094 1.00 86.00 121 VAL A C 1
ATOM 968 O O . VAL A 1 121 ? -2.943 4.204 18.009 1.00 86.00 121 VAL A O 1
ATOM 971 N N . PRO A 1 122 ? -1.551 4.603 19.754 1.00 84.69 122 PRO A N 1
ATOM 972 C CA . PRO A 1 122 ? -1.036 5.860 19.226 1.00 84.69 122 PRO A CA 1
ATOM 973 C C . PRO A 1 122 ? -0.466 5.703 17.814 1.00 84.69 122 PRO A C 1
ATOM 975 O O . PRO A 1 122 ? 0.045 4.644 17.431 1.00 84.69 122 PRO A O 1
ATOM 978 N N . LEU A 1 123 ? -0.566 6.760 17.010 1.00 83.12 123 LEU A N 1
ATOM 979 C CA . LEU A 1 123 ? -0.059 6.745 15.642 1.00 83.12 123 LEU A CA 1
ATOM 980 C C . LEU A 1 123 ? 1.465 6.548 15.650 1.00 83.12 123 LEU A C 1
ATOM 982 O O . LEU A 1 123 ? 2.183 7.273 16.329 1.00 83.12 123 LEU A O 1
ATOM 986 N N . GLY A 1 124 ? 1.954 5.564 14.893 1.00 80.00 124 GLY A N 1
ATOM 987 C CA . GLY A 1 124 ? 3.380 5.220 14.839 1.00 80.00 124 GLY A CA 1
ATOM 988 C C . GLY A 1 124 ? 3.827 4.185 15.876 1.00 80.00 124 GLY A C 1
ATOM 989 O O . GLY A 1 124 ? 4.910 3.619 15.731 1.00 80.00 124 GLY A O 1
ATOM 990 N N . GLU A 1 125 ? 2.992 3.853 16.864 1.00 85.19 125 GLU A N 1
ATOM 991 C CA . GLU A 1 125 ? 3.302 2.787 17.816 1.00 85.19 125 GLU A CA 1
ATOM 992 C C . GLU A 1 125 ? 2.851 1.414 17.315 1.00 85.19 125 GLU A C 1
ATOM 994 O O . GLU A 1 125 ? 1.767 1.231 16.755 1.00 85.19 125 GLU A O 1
ATOM 999 N N . LYS A 1 126 ? 3.682 0.399 17.567 1.00 80.06 126 LYS A N 1
ATOM 1000 C CA . LYS A 1 126 ? 3.299 -1.000 17.362 1.00 80.06 126 LYS A CA 1
ATOM 1001 C C . LYS A 1 126 ? 2.566 -1.513 18.597 1.00 80.06 126 LYS A C 1
ATOM 1003 O O . LYS A 1 126 ? 2.975 -1.259 19.727 1.00 80.06 126 LYS A O 1
ATOM 1008 N N . ARG A 1 127 ? 1.529 -2.330 18.385 1.00 82.75 127 ARG A N 1
ATOM 1009 C CA . ARG A 1 127 ? 0.906 -3.098 19.476 1.00 82.75 127 ARG A CA 1
ATOM 1010 C C . ARG A 1 127 ? 1.979 -3.930 20.182 1.00 82.75 127 ARG A C 1
ATOM 1012 O O . ARG A 1 127 ? 2.786 -4.578 19.512 1.00 82.75 127 ARG A O 1
ATOM 1019 N N . LYS A 1 128 ? 1.972 -3.938 21.521 1.00 80.62 128 LYS A N 1
ATOM 1020 C CA . LYS A 1 128 ? 2.899 -4.761 22.311 1.00 80.62 128 LYS A CA 1
ATOM 1021 C C . LYS A 1 128 ? 2.810 -6.220 21.862 1.00 80.62 128 LYS A C 1
ATOM 1023 O O . LYS A 1 128 ? 1.722 -6.790 21.774 1.00 80.62 128 LYS A O 1
ATOM 1028 N N . ARG A 1 129 ? 3.967 -6.816 21.575 1.00 72.81 129 ARG A N 1
ATOM 1029 C CA . ARG A 1 129 ? 4.080 -8.233 21.231 1.00 72.81 129 ARG A CA 1
ATOM 1030 C C . ARG A 1 129 ? 3.870 -9.056 22.500 1.00 72.81 129 ARG A C 1
ATOM 1032 O O . ARG A 1 129 ? 4.594 -8.859 23.469 1.00 72.81 129 ARG A O 1
ATOM 1039 N N . GLY A 1 130 ? 2.911 -9.977 22.494 1.00 71.50 130 GLY A N 1
ATOM 1040 C CA . GLY A 1 130 ? 2.716 -10.900 23.610 1.00 71.50 130 GLY A CA 1
ATOM 1041 C C . GLY A 1 130 ? 1.274 -11.347 23.805 1.00 71.50 130 GLY A C 1
ATOM 1042 O O . GLY A 1 130 ? 0.349 -10.863 23.153 1.00 71.50 130 GLY A O 1
ATOM 1043 N N . ARG A 1 131 ? 1.113 -12.298 24.727 1.00 61.00 131 ARG A N 1
ATOM 1044 C CA . ARG A 1 131 ? -0.182 -12.795 25.189 1.00 61.00 131 ARG A CA 1
ATOM 1045 C C . ARG A 1 131 ? -0.951 -11.657 25.875 1.00 61.00 131 ARG A C 1
ATOM 1047 O O . ARG A 1 131 ? -0.348 -10.952 26.686 1.00 61.00 131 ARG A O 1
ATOM 1054 N N . PRO A 1 132 ? -2.257 -11.479 25.613 1.00 61.41 132 PRO A N 1
ATOM 1055 C CA . PRO A 1 132 ? -3.070 -10.581 26.421 1.00 61.41 132 PRO A CA 1
ATOM 1056 C C . PRO A 1 132 ? -2.993 -11.007 27.892 1.00 61.41 132 PRO A C 1
ATOM 1058 O O . PRO A 1 132 ? -3.201 -12.174 28.224 1.00 61.41 132 PRO A O 1
ATOM 1061 N N . ILE A 1 133 ? -2.675 -10.053 28.769 1.00 59.28 133 ILE A N 1
ATOM 1062 C CA . ILE A 1 133 ? -2.479 -10.286 30.211 1.00 59.28 133 ILE A CA 1
ATOM 1063 C C . ILE A 1 133 ? -3.761 -10.841 30.863 1.00 59.28 133 ILE A C 1
ATOM 1065 O O . ILE A 1 133 ? -3.690 -11.561 31.851 1.00 59.28 133 ILE A O 1
ATOM 1069 N N . SER A 1 134 ? -4.932 -10.582 30.269 1.00 57.38 134 SER A N 1
ATOM 1070 C CA . SER A 1 134 ? -6.252 -10.943 30.798 1.00 57.38 134 SER A CA 1
ATOM 1071 C C . SER A 1 134 ? -6.667 -12.412 30.639 1.00 57.38 134 SER A C 1
ATOM 1073 O O . SER A 1 134 ? -7.739 -12.773 31.112 1.00 57.38 134 SER A O 1
ATOM 1075 N N . ALA A 1 135 ? -5.856 -13.280 30.020 1.00 55.75 135 ALA A N 1
ATOM 1076 C CA . ALA A 1 135 ? -6.176 -14.708 29.884 1.00 55.75 135 ALA A CA 1
ATOM 1077 C C . ALA A 1 135 ? -5.183 -15.645 30.612 1.00 55.75 135 ALA A C 1
ATOM 1079 O O . ALA A 1 135 ? -4.600 -16.529 29.975 1.00 55.75 135 ALA A O 1
ATOM 1080 N N . PRO A 1 136 ? -4.963 -15.510 31.936 1.00 52.34 136 PRO A N 1
ATOM 1081 C CA . PRO A 1 136 ? -4.100 -16.430 32.676 1.00 52.34 136 PRO A CA 1
ATOM 1082 C C . PRO A 1 136 ? -4.718 -17.833 32.847 1.00 52.34 136 PRO A C 1
ATOM 1084 O O . PRO A 1 136 ? -3.977 -18.809 32.924 1.00 52.34 136 PRO A O 1
ATOM 1087 N N . PHE A 1 137 ? -6.051 -17.973 32.833 1.00 50.66 137 PHE A N 1
ATOM 1088 C CA . PHE A 1 137 ? -6.732 -19.198 33.289 1.00 50.66 137 PHE A CA 1
ATOM 1089 C C . PHE A 1 137 ? -6.734 -20.383 32.295 1.00 50.66 137 PHE A C 1
ATOM 1091 O O . PHE A 1 137 ? -6.889 -21.530 32.698 1.00 50.66 137 PHE A O 1
ATOM 1098 N N . LEU A 1 138 ? -6.501 -20.158 30.997 1.00 49.22 138 LEU A N 1
ATOM 1099 C CA . LEU A 1 138 ? -6.639 -21.203 29.961 1.00 49.22 138 LEU A CA 1
ATOM 1100 C C . LEU A 1 138 ? -5.424 -22.147 29.790 1.00 49.22 138 LEU A C 1
ATOM 1102 O O . LEU A 1 138 ? -5.386 -22.908 28.829 1.00 49.22 138 LEU A O 1
ATOM 1106 N N . LEU A 1 139 ? -4.432 -22.121 30.691 1.00 50.59 139 LEU A N 1
ATOM 1107 C CA . LEU A 1 139 ? -3.252 -23.014 30.645 1.00 50.59 139 LEU A CA 1
ATOM 1108 C C . LEU A 1 139 ? -3.147 -24.014 31.813 1.00 50.59 139 LEU A C 1
ATOM 1110 O O . LEU A 1 139 ? -2.205 -24.798 31.849 1.00 50.59 139 LEU A O 1
ATOM 1114 N N . LEU A 1 140 ? -4.107 -24.054 32.742 1.00 48.03 140 LEU A N 1
ATOM 1115 C CA . LEU A 1 140 ? -4.120 -25.032 33.839 1.00 48.03 140 LEU A CA 1
ATOM 1116 C C . LEU A 1 140 ? -5.146 -26.147 33.587 1.00 48.03 140 LEU A C 1
ATOM 1118 O O . LEU A 1 140 ? -6.097 -26.319 34.338 1.00 48.03 140 LEU A O 1
ATOM 1122 N N . LYS A 1 141 ? -4.922 -26.972 32.561 1.00 44.34 141 LYS A N 1
ATOM 1123 C CA . LYS A 1 141 ? -5.266 -28.396 32.682 1.00 44.34 141 LYS A CA 1
ATOM 1124 C C . LYS A 1 141 ? -3.973 -29.126 33.011 1.00 44.34 141 LYS A C 1
ATOM 1126 O O . LYS A 1 141 ? -3.305 -29.651 32.129 1.00 44.34 141 LYS A O 1
ATOM 1131 N N . LYS A 1 142 ? -3.594 -29.113 34.294 1.00 40.84 142 LYS A N 1
ATOM 1132 C CA . LYS A 1 142 ? -2.653 -30.110 34.807 1.00 40.84 142 LYS A CA 1
ATOM 1133 C C . LYS A 1 142 ? -3.339 -31.457 34.610 1.00 40.84 142 LYS A C 1
ATOM 1135 O O . LYS A 1 142 ? -4.297 -31.768 35.310 1.00 40.84 142 LYS A O 1
ATOM 1140 N N . SER A 1 143 ? -2.893 -32.221 33.624 1.00 44.66 143 SER A N 1
ATOM 1141 C CA . SER A 1 143 ? -3.143 -33.652 33.573 1.00 44.66 143 SER A CA 1
ATOM 1142 C C . SER A 1 143 ? -2.500 -34.265 34.816 1.00 44.66 143 SER A C 1
ATOM 1144 O O . SER A 1 143 ? -1.294 -34.508 34.844 1.00 44.66 143 SER A O 1
ATOM 1146 N N . ALA A 1 144 ? -3.296 -34.431 35.870 1.00 44.94 144 ALA A N 1
ATOM 1147 C CA . ALA A 1 144 ? -2.960 -35.279 36.997 1.00 44.94 144 ALA A CA 1
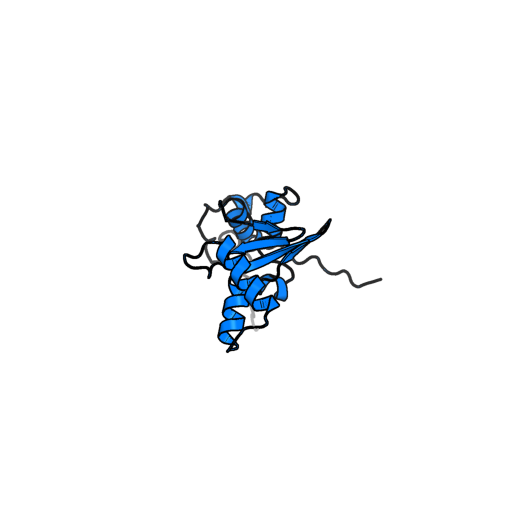ATOM 1148 C C . ALA A 1 144 ? -3.055 -36.730 36.512 1.00 44.94 144 ALA A C 1
ATOM 1150 O O . ALA A 1 144 ? -4.097 -37.367 36.621 1.00 44.94 144 ALA A O 1
ATOM 1151 N N . TRP A 1 145 ? -1.974 -37.227 35.915 1.00 41.78 145 TRP A N 1
ATOM 1152 C CA . TRP A 1 145 ? -1.754 -38.662 35.798 1.00 41.78 145 TRP A CA 1
ATOM 1153 C C . TRP A 1 145 ? -1.325 -39.157 37.180 1.00 41.78 145 TRP A C 1
ATOM 1155 O O . TRP A 1 145 ? -0.140 -39.191 37.499 1.00 41.78 145 TRP A O 1
ATOM 1165 N N . LEU A 1 146 ? -2.307 -39.456 38.029 1.00 41.66 146 LEU A N 1
ATOM 1166 C CA . LEU A 1 146 ? -2.102 -40.311 39.191 1.00 41.66 146 LEU A CA 1
ATOM 1167 C C . LEU A 1 146 ? -2.152 -41.751 38.673 1.00 41.66 146 LEU A C 1
ATOM 1169 O O . LEU A 1 146 ? -3.230 -42.262 38.377 1.00 41.66 146 LEU A O 1
ATOM 1173 N N . PHE A 1 147 ? -0.983 -42.364 38.491 1.00 43.66 147 PHE A N 1
ATOM 1174 C CA . PHE A 1 147 ? -0.890 -43.815 38.381 1.00 43.66 147 PHE A CA 1
ATOM 1175 C C . PHE A 1 147 ? -1.053 -44.392 39.787 1.00 43.66 147 PHE A C 1
ATOM 1177 O O . PHE A 1 147 ? -0.306 -44.035 40.699 1.00 43.66 147 PHE A O 1
ATOM 1184 N N . ASN A 1 148 ? -2.097 -45.203 39.922 1.00 44.94 148 ASN A N 1
ATOM 1185 C CA . ASN A 1 148 ? -2.355 -46.111 41.031 1.00 44.94 148 ASN A CA 1
ATOM 1186 C C . ASN A 1 148 ? -1.551 -47.397 40.811 1.00 44.94 148 ASN A C 1
ATOM 1188 O O . ASN A 1 148 ? -1.433 -47.786 39.623 1.00 44.94 148 ASN A O 1
#

Sequence (148 aa):
MTPGTKEPDRTLPGWTAAYQWASSNAKSIKRNQKVFVASESLQNMDLKTAVRMQQDQFQRASWESFDQYKESRNSVWSLTVEDNRIDCNCPVYMKSNICKHPLAMEIRLSISEPPAQAKTVPLGEKRKRGRPISAPFLLLKKSAWLFN

Organism: NCBI:txid31220

Foldseek 3Di:
DPPPPPDQDCDLLQLLLLQLCLPDPFDWDDDDQKIKGFAPPQPPDDRVVLVVVLVVCVVVVPDPDPVSVVCSQRGMKMWGDDPLFIAIPHPVCVVRVDGSPRVNVCVNVVVDDRDPSSVPAPRPDRDDDDDDPPPPPPPPPPPPPPDD

pLDDT: mean 81.78, std 16.5, range [33.91, 96.0]

Secondary structure (DSSP, 8-state):
-----PPPP--HHHHHHHHHHHHTT--EEEETTEEEEE-TT--S--HHHHHHHHHHHHHHT--SSHHHHHHHHHHEEEEEEETTEEEE-SHHHHHHS--HHHHHHHHHTTSSPPPHHHHTSPTTPPPPPS--TT--GGG---------

InterPro domains:
  IPR007527 Zinc finger, SWIM-type [PS50966] (77-110)

Radius of gyration: 20.61 Å; chains: 1; bounding box: 42×58×63 Å